Protein AF-A0A830EER7-F1 (afdb_monomer_lite)

Structure (mmCIF, N/CA/C/O backbone):
data_AF-A0A830EER7-F1
#
_entry.id   AF-A0A830EER7-F1
#
loop_
_atom_site.group_PDB
_atom_site.id
_atom_site.type_symbol
_atom_site.label_atom_id
_atom_site.label_alt_id
_atom_site.label_comp_id
_atom_site.label_asym_id
_atom_site.label_entity_id
_atom_site.label_seq_id
_atom_site.pdbx_PDB_ins_code
_atom_site.Cartn_x
_atom_site.Cartn_y
_atom_site.Cartn_z
_atom_site.occupancy
_atom_site.B_iso_or_equiv
_atom_site.auth_seq_id
_atom_site.auth_comp_id
_atom_site.auth_asym_id
_atom_site.auth_atom_id
_atom_site.pdbx_PDB_model_num
ATOM 1 N N . MET A 1 1 ? -8.134 -2.280 -8.633 1.00 68.19 1 MET A N 1
ATOM 2 C CA . MET A 1 1 ? -7.591 -2.131 -10.007 1.00 68.19 1 MET A CA 1
ATOM 3 C C . MET A 1 1 ? -6.097 -1.845 -9.946 1.00 68.19 1 MET A C 1
ATOM 5 O O . MET A 1 1 ? -5.686 -1.008 -9.148 1.00 68.19 1 MET A O 1
ATOM 9 N N . LYS A 1 2 ? -5.302 -2.546 -10.761 1.00 78.50 2 LYS A N 1
ATOM 10 C CA . LYS A 1 2 ? -3.845 -2.375 -10.886 1.00 78.50 2 LYS A CA 1
ATOM 11 C C . LYS A 1 2 ? -3.553 -1.140 -11.746 1.00 78.50 2 LYS A C 1
ATOM 13 O O . LYS A 1 2 ? -4.149 -1.001 -12.809 1.00 78.50 2 LYS A O 1
ATOM 18 N N . LYS A 1 3 ? -2.670 -0.250 -11.295 1.00 81.31 3 LYS A N 1
ATOM 19 C CA . LYS A 1 3 ? -2.257 0.964 -12.016 1.00 81.31 3 LYS A CA 1
ATOM 20 C C . LYS A 1 3 ? -0.751 0.949 -12.273 1.00 81.31 3 LYS A C 1
ATOM 22 O O . LYS A 1 3 ? 0.011 0.352 -11.511 1.00 81.31 3 LYS A O 1
ATOM 27 N N . THR A 1 4 ? -0.332 1.636 -13.332 1.00 83.19 4 THR A N 1
ATOM 28 C CA . THR A 1 4 ? 1.076 1.746 -13.733 1.00 83.19 4 THR A CA 1
ATOM 29 C C . THR A 1 4 ? 1.456 3.221 -13.855 1.00 83.19 4 THR A C 1
ATOM 31 O O . THR A 1 4 ? 0.697 4.003 -14.418 1.00 83.19 4 THR A O 1
ATOM 34 N N . SER A 1 5 ? 2.602 3.623 -13.303 1.00 81.81 5 SER A N 1
ATOM 35 C CA . SER A 1 5 ? 3.137 4.992 -13.372 1.00 81.81 5 SER A CA 1
ATOM 36 C C . SER A 1 5 ? 4.504 4.991 -14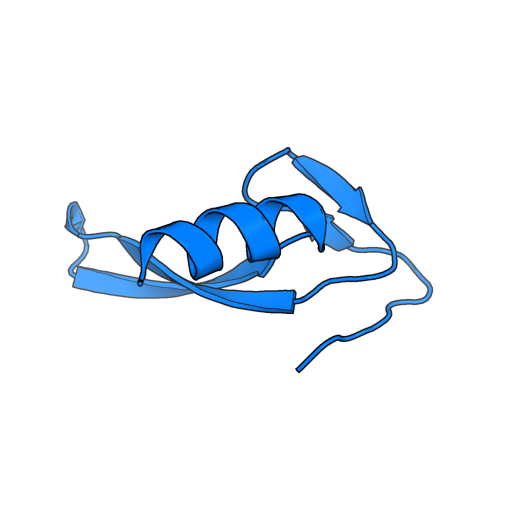.046 1.00 81.81 5 SER A C 1
ATOM 38 O O . SER A 1 5 ? 5.377 4.197 -13.690 1.00 81.81 5 SER A O 1
ATOM 40 N N . SER A 1 6 ? 4.707 5.922 -14.979 1.00 76.88 6 SER A N 1
ATOM 41 C CA . SER A 1 6 ? 5.973 6.122 -15.693 1.00 76.88 6 SER A CA 1
ATOM 42 C C . SER A 1 6 ? 7.107 6.576 -14.766 1.00 76.88 6 SER A C 1
ATOM 44 O O . SER A 1 6 ? 8.239 6.120 -14.908 1.00 76.88 6 SER A O 1
ATOM 46 N N . LYS A 1 7 ? 6.803 7.409 -13.760 1.00 83.75 7 LYS A N 1
ATOM 47 C CA . LYS A 1 7 ? 7.776 7.896 -12.760 1.00 83.75 7 LYS A CA 1
ATOM 48 C C . LYS A 1 7 ? 7.967 6.936 -11.578 1.00 83.75 7 LYS A C 1
ATOM 50 O O . LYS A 1 7 ? 8.917 7.091 -10.806 1.00 83.75 7 LYS A O 1
ATOM 55 N N . GLY A 1 8 ? 7.088 5.942 -11.436 1.00 87.44 8 GLY A N 1
ATOM 56 C CA . GLY A 1 8 ? 6.995 5.087 -10.254 1.00 87.44 8 GLY A CA 1
ATOM 57 C C . GLY A 1 8 ? 6.498 5.836 -9.013 1.00 87.44 8 GLY A C 1
ATOM 58 O O . GLY A 1 8 ? 6.642 7.049 -8.896 1.00 87.44 8 GLY A O 1
ATOM 59 N N . VAL A 1 9 ? 5.899 5.100 -8.085 1.00 93.19 9 VAL A N 1
ATOM 60 C CA . VAL A 1 9 ? 5.388 5.594 -6.799 1.00 93.19 9 VAL A CA 1
ATOM 61 C C . VAL A 1 9 ? 6.068 4.847 -5.656 1.00 93.19 9 VAL A C 1
ATOM 63 O O . VAL A 1 9 ? 6.633 3.773 -5.869 1.00 93.19 9 VAL A O 1
ATOM 66 N N . ILE A 1 10 ? 6.023 5.399 -4.447 1.00 96.12 10 ILE A N 1
ATOM 67 C CA . ILE A 1 10 ? 6.527 4.723 -3.248 1.00 96.12 10 ILE A CA 1
ATOM 68 C C . ILE A 1 10 ? 5.389 3.902 -2.640 1.00 96.12 10 ILE A C 1
ATOM 70 O O . ILE A 1 10 ? 4.297 4.420 -2.418 1.00 96.12 10 ILE A O 1
ATOM 74 N N . CYS A 1 11 ? 5.634 2.616 -2.389 1.00 95.50 11 CYS A N 1
ATOM 75 C CA . CYS A 1 11 ? 4.719 1.781 -1.620 1.00 95.50 11 CYS A CA 1
ATOM 76 C C . CYS A 1 11 ? 4.705 2.246 -0.160 1.00 95.50 11 CYS A C 1
ATOM 78 O O . CYS A 1 11 ? 5.751 2.259 0.480 1.00 95.50 11 CYS A O 1
ATOM 80 N N . PHE A 1 12 ? 3.532 2.553 0.383 1.00 95.62 12 PHE A N 1
ATOM 81 C CA . PHE A 1 12 ? 3.365 3.006 1.764 1.00 95.62 12 PHE A CA 1
ATOM 82 C C . PHE A 1 12 ? 3.844 1.971 2.798 1.00 95.62 12 PHE A C 1
ATOM 84 O O . PHE A 1 12 ? 4.383 2.340 3.831 1.00 95.62 12 PHE A O 1
ATOM 91 N N . PHE A 1 13 ? 3.713 0.674 2.500 1.00 94.00 13 PHE A N 1
ATOM 92 C CA . PHE A 1 13 ? 3.985 -0.404 3.462 1.00 94.00 13 PHE A CA 1
ATOM 93 C C . PHE A 1 13 ? 5.445 -0.858 3.521 1.00 94.00 13 PHE A C 1
ATOM 95 O O . PHE A 1 13 ? 5.928 -1.239 4.579 1.00 94.00 13 PHE A O 1
ATOM 102 N N . CYS A 1 14 ? 6.142 -0.885 2.383 1.00 95.44 14 CYS A N 1
ATOM 103 C CA . CYS A 1 14 ? 7.526 -1.373 2.312 1.00 95.44 14 CYS A CA 1
ATOM 104 C C . CYS A 1 14 ? 8.525 -0.307 1.860 1.00 95.44 14 CYS A C 1
ATOM 106 O O . CYS A 1 14 ? 9.701 -0.617 1.690 1.00 95.44 14 CYS A O 1
ATOM 108 N N . LEU A 1 15 ? 8.053 0.919 1.609 1.00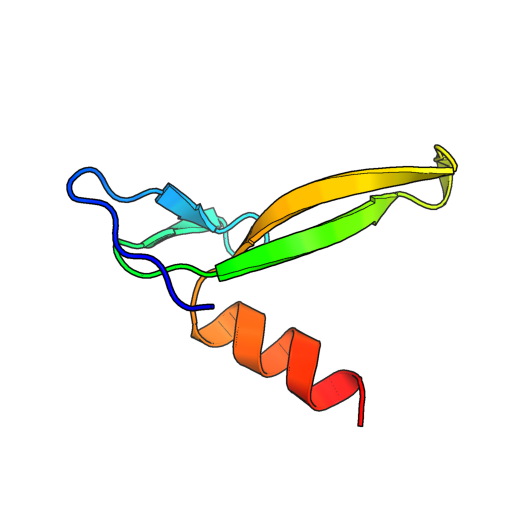 96.12 15 LEU A N 1
ATOM 109 C CA . LEU A 1 15 ? 8.835 2.090 1.196 1.00 96.12 15 LEU A CA 1
ATOM 110 C C . LEU A 1 15 ? 9.652 1.907 -0.096 1.00 96.12 15 LEU A C 1
ATOM 112 O O . LEU A 1 15 ? 10.426 2.779 -0.486 1.00 96.12 15 LEU A O 1
ATOM 116 N N . ARG A 1 16 ? 9.447 0.803 -0.823 1.00 95.19 16 ARG A N 1
ATOM 117 C CA . ARG A 1 16 ? 10.087 0.553 -2.116 1.00 95.19 16 ARG A CA 1
ATOM 118 C C . ARG A 1 16 ? 9.396 1.341 -3.221 1.00 95.19 16 ARG A C 1
ATOM 120 O O . ARG A 1 16 ? 8.166 1.447 -3.262 1.00 95.19 16 ARG A O 1
ATOM 127 N N . ARG A 1 17 ? 10.191 1.828 -4.174 1.00 94.69 17 ARG A N 1
ATOM 128 C CA . ARG A 1 17 ? 9.681 2.443 -5.401 1.00 94.69 17 ARG A CA 1
ATOM 129 C C . ARG A 1 17 ? 9.185 1.358 -6.356 1.00 94.69 17 ARG A C 1
ATOM 131 O O . ARG A 1 17 ? 9.903 0.409 -6.649 1.00 94.69 17 ARG A O 1
ATOM 138 N N . THR A 1 18 ? 7.970 1.510 -6.866 1.00 93.94 18 THR A N 1
ATOM 139 C CA . THR A 1 18 ? 7.357 0.581 -7.819 1.00 93.94 18 THR A CA 1
ATOM 140 C C . THR A 1 18 ? 6.687 1.335 -8.958 1.00 93.94 18 THR A C 1
ATOM 142 O O . THR A 1 18 ? 6.077 2.384 -8.764 1.00 93.94 18 THR A O 1
ATOM 145 N N . ARG A 1 19 ? 6.777 0.801 -10.174 1.00 94.62 19 ARG A N 1
ATOM 146 C CA . ARG A 1 19 ? 6.018 1.322 -11.324 1.00 94.62 19 ARG A CA 1
ATOM 147 C C . ARG A 1 19 ? 4.593 0.795 -11.346 1.00 94.62 19 ARG A C 1
ATOM 149 O O . ARG A 1 19 ? 3.698 1.486 -11.813 1.00 94.62 19 ARG A O 1
ATOM 156 N N . THR A 1 20 ? 4.395 -0.390 -10.787 1.00 94.00 20 THR A N 1
ATOM 157 C CA . THR A 1 20 ? 3.118 -1.090 -10.729 1.00 94.00 20 THR A CA 1
ATOM 158 C C . THR A 1 20 ? 2.582 -1.017 -9.313 1.00 94.00 20 THR A C 1
ATOM 160 O O . THR A 1 20 ? 3.268 -1.420 -8.377 1.00 94.00 20 THR A O 1
ATOM 163 N N . TYR A 1 21 ? 1.367 -0.525 -9.131 1.00 93.94 21 TYR A N 1
ATOM 164 C CA . TYR A 1 21 ? 0.815 -0.310 -7.801 1.00 93.94 21 TYR A CA 1
ATOM 165 C C . TYR A 1 21 ? -0.698 -0.499 -7.770 1.00 93.94 21 TYR A C 1
ATOM 167 O O . TYR A 1 21 ? -1.382 -0.528 -8.793 1.00 93.94 21 TYR A O 1
ATOM 175 N N . TYR A 1 22 ? -1.211 -0.617 -6.557 1.00 94.38 22 TYR A N 1
ATOM 176 C CA . TYR A 1 22 ? -2.620 -0.585 -6.218 1.00 94.38 22 TYR A CA 1
ATOM 177 C C . TYR A 1 22 ? -2.863 0.622 -5.319 1.00 94.38 22 TYR A C 1
ATOM 179 O O . TYR A 1 22 ? -1.964 1.054 -4.599 1.00 94.38 22 TYR A O 1
ATOM 187 N N . ILE A 1 23 ? -4.066 1.177 -5.382 1.00 94.12 23 ILE A N 1
ATOM 188 C CA . ILE A 1 23 ? -4.522 2.176 -4.417 1.00 94.12 23 ILE A CA 1
ATOM 189 C C . ILE A 1 23 ? -5.431 1.435 -3.449 1.00 94.12 23 ILE A C 1
ATOM 191 O O . ILE A 1 23 ? -6.353 0.751 -3.900 1.00 94.12 23 ILE A O 1
ATOM 195 N N . VAL A 1 24 ? -5.139 1.538 -2.158 1.00 92.44 24 VAL A N 1
ATOM 196 C CA . VAL A 1 24 ? -5.920 0.903 -1.094 1.00 92.44 24 VAL A CA 1
ATOM 197 C C . VAL A 1 24 ? -6.319 1.928 -0.050 1.00 92.44 24 VAL A C 1
ATOM 199 O O . VAL A 1 24 ? -5.604 2.903 0.177 1.00 92.44 24 VAL A O 1
ATOM 202 N N . ASP A 1 25 ? -7.459 1.680 0.575 1.00 92.62 25 ASP A N 1
ATOM 203 C CA . ASP A 1 25 ? -7.944 2.441 1.713 1.00 92.62 25 ASP A CA 1
ATOM 204 C C . ASP A 1 25 ? -7.246 1.939 2.988 1.00 92.62 25 ASP A C 1
ATOM 206 O O . ASP A 1 25 ? -7.280 0.747 3.308 1.00 92.62 25 ASP A O 1
ATOM 210 N N . TYR A 1 26 ? -6.560 2.848 3.677 1.00 91.19 26 TYR A N 1
ATOM 211 C CA . TYR A 1 26 ? -5.872 2.620 4.942 1.00 91.19 26 TYR A CA 1
ATOM 212 C C . TYR A 1 26 ? -6.566 3.421 6.039 1.00 91.19 26 TYR A C 1
ATOM 214 O O . TYR A 1 26 ? -6.582 4.652 6.004 1.00 91.19 26 TYR A O 1
ATOM 222 N N . GLU A 1 27 ? -7.157 2.712 6.994 1.00 92.06 27 GLU A N 1
ATOM 223 C CA . GLU A 1 27 ? -7.861 3.304 8.126 1.00 92.06 27 GLU A CA 1
ATOM 224 C C . GLU A 1 27 ? -6.887 3.575 9.278 1.00 92.06 27 GLU A C 1
ATOM 226 O O . GLU A 1 27 ? -6.244 2.662 9.800 1.00 92.06 27 GLU A O 1
ATOM 231 N N . VAL A 1 28 ? -6.800 4.837 9.692 1.00 90.25 28 VAL A N 1
ATOM 232 C CA . VAL A 1 28 ? -6.088 5.259 10.899 1.00 90.25 28 VAL A CA 1
ATOM 233 C C . VAL A 1 28 ? -7.105 5.330 12.030 1.00 90.25 28 VAL A C 1
ATOM 235 O O . VAL A 1 28 ? -7.813 6.327 12.178 1.00 90.25 28 VAL A O 1
ATOM 238 N N . LYS A 1 29 ? -7.183 4.257 12.823 1.00 87.88 29 LYS A N 1
ATOM 239 C CA . LYS A 1 29 ? -8.177 4.101 13.899 1.00 87.88 29 LYS A CA 1
ATOM 240 C C . LYS A 1 29 ? -8.140 5.224 14.934 1.00 87.88 29 LYS A C 1
ATOM 242 O O . LYS A 1 29 ? -9.191 5.661 15.378 1.00 87.88 29 LYS A O 1
ATOM 247 N N . GLU A 1 30 ? -6.950 5.719 15.268 1.00 88.31 30 GLU A N 1
ATOM 248 C CA . GLU A 1 30 ? -6.764 6.807 16.242 1.00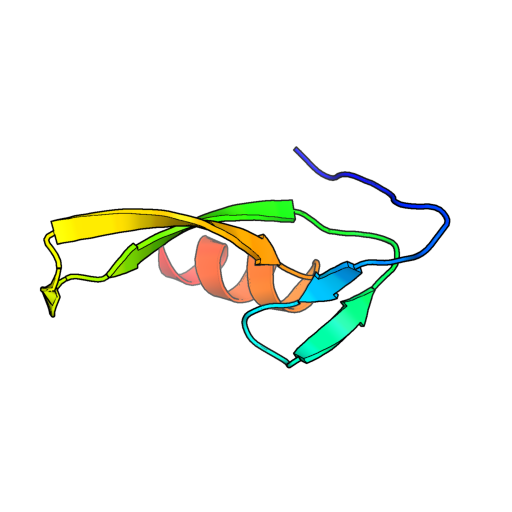 88.31 30 GLU A CA 1
ATOM 249 C C . GLU A 1 30 ? -7.389 8.132 15.785 1.00 88.31 30 GLU A C 1
ATOM 251 O O . GLU A 1 30 ? -7.777 8.950 16.611 1.00 88.31 30 GLU A O 1
ATOM 256 N N . LEU A 1 31 ? -7.513 8.332 14.470 1.00 86.81 31 LEU A N 1
ATOM 257 C CA . LEU A 1 31 ? -8.075 9.545 13.877 1.00 86.81 31 LEU A CA 1
ATOM 258 C C . LEU A 1 31 ? -9.486 9.330 13.315 1.00 86.81 31 LEU A C 1
ATOM 260 O O . LEU A 1 31 ? -10.123 10.296 12.906 1.00 86.81 31 LEU A O 1
ATOM 264 N N . GLY A 1 32 ? -9.971 8.084 13.242 1.00 90.75 32 GLY A N 1
ATOM 265 C CA . GLY A 1 32 ? -11.227 7.748 12.562 1.00 90.75 32 GLY A CA 1
ATOM 266 C C . GLY A 1 32 ? -11.223 8.107 11.069 1.00 90.75 32 GLY A C 1
ATOM 267 O O . GLY A 1 32 ? -12.276 8.355 10.487 1.00 90.75 32 GLY A O 1
ATOM 268 N N . MET A 1 33 ? -10.042 8.184 10.447 1.00 92.19 33 MET A N 1
ATOM 269 C CA . MET A 1 33 ? -9.867 8.658 9.071 1.00 92.19 33 MET A CA 1
ATOM 270 C C . MET A 1 33 ? -9.378 7.545 8.152 1.00 92.19 33 MET A C 1
ATOM 272 O O . MET A 1 33 ? -8.558 6.713 8.535 1.00 92.19 33 MET A O 1
ATOM 276 N N . THR A 1 34 ? -9.841 7.569 6.903 1.00 92.12 34 THR A N 1
ATOM 277 C CA . THR A 1 34 ? -9.399 6.645 5.853 1.00 92.12 34 THR A CA 1
ATOM 278 C C . THR A 1 34 ? -8.604 7.395 4.792 1.00 92.12 34 THR A C 1
ATOM 280 O O . THR A 1 34 ? -9.089 8.362 4.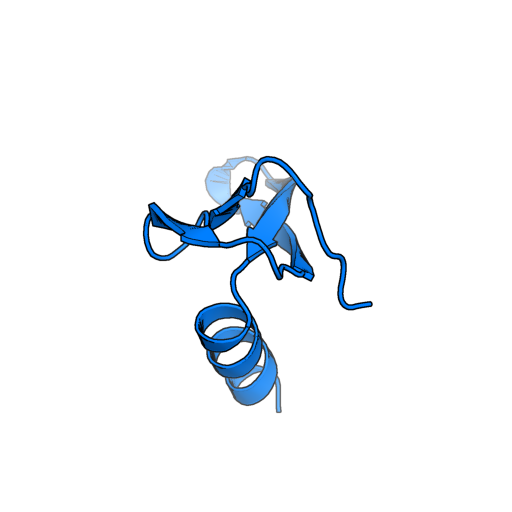207 1.00 92.12 34 THR A O 1
ATOM 283 N N . PHE A 1 35 ? -7.388 6.928 4.513 1.00 92.12 35 PHE A N 1
ATOM 284 C CA . PHE A 1 35 ? -6.495 7.501 3.511 1.00 92.12 35 PHE A CA 1
ATOM 285 C C . PHE A 1 35 ? -6.311 6.555 2.334 1.00 92.12 35 PHE A C 1
ATOM 287 O O . PHE A 1 35 ? -6.147 5.348 2.503 1.00 92.12 35 PHE A O 1
ATOM 294 N N . LYS A 1 36 ? -6.250 7.112 1.125 1.00 92.75 36 LYS A N 1
ATOM 295 C CA . LYS A 1 36 ? -5.876 6.350 -0.069 1.00 92.75 36 LYS A CA 1
ATOM 296 C C . LYS A 1 36 ? -4.360 6.316 -0.1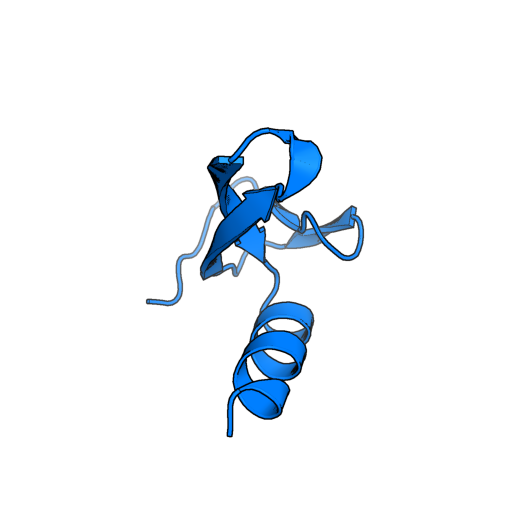97 1.00 92.75 36 LYS A C 1
ATOM 298 O O . LYS A 1 36 ? -3.741 7.332 -0.499 1.00 92.75 36 LYS A O 1
ATOM 303 N N . VAL A 1 37 ? -3.772 5.141 0.003 1.00 94.56 37 VAL A N 1
ATOM 304 C CA . VAL A 1 37 ? -2.320 4.925 -0.047 1.00 94.56 37 VAL A CA 1
ATOM 305 C C . VAL A 1 37 ? -1.925 4.020 -1.211 1.00 94.56 37 VAL A C 1
ATOM 307 O O . VAL A 1 37 ? -2.716 3.213 -1.705 1.00 94.56 37 VAL A O 1
ATOM 310 N N . TYR A 1 38 ? -0.676 4.144 -1.660 1.00 95.25 38 TYR A N 1
ATOM 311 C CA . TYR A 1 38 ? -0.120 3.298 -2.713 1.00 95.25 38 TYR A CA 1
ATOM 312 C C . TYR A 1 38 ? 0.470 2.010 -2.132 1.00 95.25 38 TYR A C 1
ATOM 314 O O . TYR A 1 38 ? 1.274 2.050 -1.205 1.00 95.25 38 TYR A O 1
ATOM 322 N N . ALA A 1 39 ? 0.136 0.864 -2.722 1.00 95.44 39 ALA A N 1
ATOM 323 C CA . ALA A 1 39 ? 0.671 -0.445 -2.359 1.00 95.44 39 ALA A CA 1
ATOM 324 C C . ALA A 1 39 ? 1.340 -1.115 -3.566 1.00 95.44 39 ALA A C 1
ATOM 326 O O . ALA A 1 39 ? 0.774 -1.148 -4.660 1.00 95.44 39 ALA A O 1
ATOM 327 N N . CYS A 1 40 ? 2.531 -1.688 -3.387 1.00 95.69 40 CYS A N 1
ATOM 328 C CA . CYS A 1 40 ? 3.125 -2.553 -4.405 1.00 95.69 40 CYS A CA 1
ATOM 329 C C . CYS A 1 40 ? 2.346 -3.882 -4.512 1.00 95.69 40 CYS A C 1
ATOM 331 O O . CYS A 1 40 ? 1.596 -4.225 -3.595 1.00 95.69 40 CYS A O 1
ATOM 333 N N . PRO A 1 41 ? 2.513 -4.655 -5.603 1.00 94.44 41 PRO A N 1
ATOM 334 C CA . PRO A 1 41 ? 1.762 -5.892 -5.812 1.00 94.44 41 PRO A CA 1
ATOM 335 C C . PRO A 1 41 ? 1.962 -6.921 -4.697 1.00 94.44 41 PRO A C 1
ATOM 337 O O . PRO A 1 41 ? 0.999 -7.558 -4.284 1.00 94.44 41 PRO A O 1
ATOM 340 N N . GLU A 1 42 ? 3.183 -7.035 -4.172 1.00 94.31 42 GLU A N 1
ATOM 341 C CA . GLU A 1 42 ? 3.513 -7.958 -3.081 1.00 94.31 42 GLU A CA 1
ATOM 342 C C . GLU A 1 42 ? 2.789 -7.588 -1.780 1.00 94.31 42 GLU A C 1
ATOM 344 O O . GLU A 1 42 ? 2.155 -8.436 -1.153 1.00 94.31 42 GLU A O 1
ATOM 349 N N . CYS A 1 43 ? 2.838 -6.312 -1.380 1.00 94.56 43 CYS A N 1
ATOM 350 C CA . CYS A 1 43 ? 2.134 -5.835 -0.189 1.00 94.56 43 CYS A CA 1
ATOM 351 C C . CYS A 1 43 ? 0.618 -5.932 -0.366 1.00 94.56 43 CYS A C 1
ATOM 353 O O . CYS A 1 43 ? -0.070 -6.387 0.542 1.00 94.56 43 CYS A O 1
ATOM 355 N N . TYR A 1 44 ? 0.100 -5.568 -1.542 1.00 94.12 44 TYR A N 1
ATOM 356 C CA . TYR A 1 44 ? -1.322 -5.690 -1.852 1.00 94.12 44 TYR A CA 1
ATOM 357 C C . TYR A 1 44 ? -1.815 -7.133 -1.703 1.00 94.12 44 TYR A C 1
ATOM 359 O O . TYR A 1 44 ? -2.839 -7.358 -1.060 1.00 94.12 44 TYR A O 1
ATOM 367 N N . ALA A 1 45 ? -1.067 -8.111 -2.227 1.00 93.31 45 ALA A N 1
ATOM 368 C CA . ALA A 1 45 ? -1.394 -9.526 -2.074 1.00 93.31 45 ALA A CA 1
ATOM 369 C C . ALA A 1 45 ? -1.418 -9.941 -0.595 1.00 93.31 45 ALA A C 1
ATOM 371 O O . ALA A 1 45 ? -2.397 -10.515 -0.143 1.00 93.31 45 ALA A O 1
ATOM 372 N N . LYS A 1 46 ? -0.404 -9.572 0.199 1.00 92.25 46 LYS A N 1
ATOM 373 C CA . LYS A 1 46 ? -0.370 -9.901 1.637 1.00 92.25 46 LYS A CA 1
ATOM 374 C C . LYS A 1 46 ? -1.563 -9.331 2.413 1.00 92.25 46 LYS A C 1
ATOM 376 O O . LYS A 1 46 ? -2.124 -10.025 3.254 1.00 92.25 46 LYS A O 1
ATOM 381 N N . ILE A 1 47 ? -1.949 -8.088 2.125 1.00 88.88 47 ILE A N 1
ATOM 382 C CA . ILE A 1 47 ? -3.057 -7.403 2.810 1.00 88.88 47 ILE A CA 1
ATOM 383 C C . ILE A 1 47 ? -4.413 -7.981 2.385 1.00 88.88 47 ILE A C 1
ATOM 385 O O . ILE A 1 47 ? -5.321 -8.097 3.202 1.00 88.88 47 ILE A O 1
ATOM 389 N N . THR A 1 48 ? -4.571 -8.345 1.110 1.00 83.56 48 THR A N 1
ATOM 390 C CA . THR A 1 48 ? -5.830 -8.912 0.597 1.00 83.56 48 THR A CA 1
ATOM 391 C C . THR A 1 48 ? -6.011 -10.382 0.957 1.00 83.56 48 THR A C 1
ATOM 393 O O . THR A 1 48 ? -7.134 -10.785 1.239 1.00 83.56 48 THR A O 1
ATOM 396 N N . THR A 1 49 ? -4.932 -11.166 1.027 1.00 77.56 49 THR A N 1
ATOM 397 C CA . THR A 1 49 ? -4.986 -12.573 1.451 1.00 77.56 49 THR A CA 1
ATOM 398 C C . THR A 1 49 ? -5.384 -12.724 2.918 1.00 77.56 49 THR A C 1
ATOM 400 O O . THR A 1 49 ? -6.083 -13.672 3.238 1.00 77.56 49 THR A O 1
ATOM 403 N N . GLN A 1 50 ? -5.021 -11.786 3.800 1.00 61.25 50 GLN A N 1
ATOM 404 C CA . GLN A 1 50 ? -5.450 -11.819 5.209 1.00 61.25 50 GLN A CA 1
ATOM 405 C C . GLN A 1 50 ? -6.925 -11.439 5.435 1.00 61.25 50 GLN A C 1
ATOM 407 O O . GLN A 1 50 ? -7.420 -11.580 6.546 1.00 61.25 50 GLN A O 1
ATOM 412 N N . LYS A 1 51 ? -7.631 -10.929 4.415 1.00 57.06 51 LYS A N 1
ATOM 413 C CA . LYS A 1 51 ? -9.060 -10.577 4.512 1.00 57.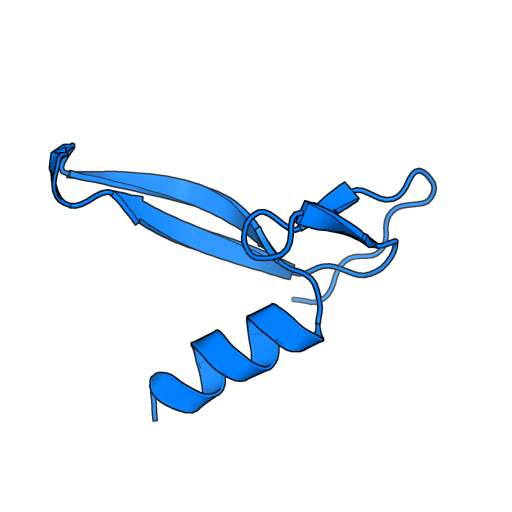06 51 LYS A CA 1
ATOM 414 C C . LYS A 1 51 ? -10.009 -11.733 4.147 1.00 57.06 51 LYS A C 1
ATOM 416 O O . LYS A 1 51 ? -11.218 -11.512 4.143 1.00 57.06 51 LYS A O 1
ATOM 421 N N . LYS A 1 52 ? -9.484 -12.912 3.802 1.00 47.28 52 LYS A N 1
ATOM 422 C CA . LYS A 1 52 ? -10.253 -14.152 3.614 1.00 47.28 52 LYS A CA 1
ATOM 423 C C . LYS A 1 52 ? -10.107 -15.037 4.839 1.00 47.28 52 LYS A C 1
ATOM 425 O O . LYS A 1 52 ? -11.120 -15.679 5.175 1.00 47.28 52 LYS A O 1
#

Secondary structure (DSSP, 8-state):
-EEEEEEEEE-TTT--EEEEEEEEEEEETTTTEEEEEEE-HHHHHHHHHTT-

Organism: NCBI:txid1293586

pLDDT: mean 88.52, std 10.23, range [47.28, 96.12]

Foldseek 3Di:
DKAFAPVFDQAPPPRDTDRIWDWDWDQDPVVRDTDTTTHDPVRVCVVVVVVD

Radius of gyration: 11.41 Å; chains: 1; bounding box: 21×24×32 Å

Sequence (52 aa):
MKKTSSKGVICFFCLRRTRTYYIVDYEVKELGMTFKVYACPECYAKITTQKK